Protein AF-A0A228J4F4-F1 (afdb_monomer_lite)

Sequence (148 aa):
MQKLKAQRDNISRAAEKALARYEAQRVTQDQSHKLAAGIAETIAVNNQAIGFVWEHHYSKHPREDHEARDGIVYLYRDSPLIRTAFSKGWIRNSSIEYVEDLPEIPGQEINCRCSASYIYSLSALYRKAPYMLTQKYEDARRTRAETA

Radius of gyration: 23.41 Å; chains: 1; bounding box: 46×23×86 Å

InterPro domains:
  IPR006528 Phage head morphogenesis domain [PF04233] (17-116)

Organism: NCBI:txid2015348

Structure (mmCIF, N/CA/C/O backbone):
data_AF-A0A228J4F4-F1
#
_entry.id   AF-A0A228J4F4-F1
#
loop_
_atom_site.group_PDB
_atom_site.id
_atom_site.type_symbol
_atom_site.label_atom_id
_atom_site.label_alt_id
_atom_site.label_comp_id
_atom_site.label_asym_id
_atom_site.label_entity_id
_atom_site.label_seq_id
_atom_site.pdbx_PDB_ins_code
_atom_site.Cartn_x
_atom_site.Cartn_y
_atom_site.Cartn_z
_atom_site.occupancy
_atom_site.B_iso_or_equiv
_atom_site.auth_seq_id
_atom_site.auth_comp_id
_atom_site.auth_asym_id
_atom_site.auth_atom_id
_atom_site.pdbx_PDB_model_num
ATOM 1 N N . MET A 1 1 ? 23.955 0.466 -56.958 1.00 62.19 1 MET A N 1
ATOM 2 C CA . MET A 1 1 ? 23.104 -0.051 -55.853 1.00 62.19 1 MET A CA 1
ATOM 3 C C . MET A 1 1 ? 23.871 -0.386 -54.564 1.00 62.19 1 MET A C 1
ATOM 5 O O . MET A 1 1 ? 23.307 -0.219 -53.492 1.00 62.19 1 MET A O 1
ATOM 9 N N . GLN A 1 2 ? 25.145 -0.793 -54.621 1.00 73.19 2 GLN A N 1
ATOM 10 C CA . GLN A 1 2 ? 25.938 -1.205 -53.444 1.00 73.19 2 GLN A CA 1
ATOM 11 C C . GLN A 1 2 ? 26.132 -0.102 -52.379 1.00 73.19 2 GLN A C 1
ATOM 13 O O . GLN A 1 2 ? 25.977 -0.363 -51.191 1.00 73.19 2 GLN A O 1
ATOM 18 N N . LYS A 1 3 ? 26.374 1.150 -52.801 1.00 77.62 3 LYS A N 1
ATOM 19 C CA . LYS A 1 3 ? 26.509 2.315 -51.901 1.00 77.62 3 LYS A CA 1
ATOM 20 C C . LYS A 1 3 ? 25.226 2.608 -51.111 1.00 77.62 3 LYS A C 1
ATOM 22 O O . LYS A 1 3 ? 25.286 2.819 -49.907 1.00 77.62 3 LYS A O 1
ATOM 27 N N . LEU A 1 4 ? 24.071 2.546 -51.779 1.00 77.00 4 LEU A N 1
ATOM 28 C CA . LEU A 1 4 ? 22.758 2.722 -51.146 1.00 77.00 4 LEU A CA 1
ATOM 29 C C . LEU A 1 4 ? 22.458 1.605 -50.137 1.00 77.00 4 LEU A C 1
ATOM 31 O O . LEU A 1 4 ? 21.917 1.878 -49.071 1.00 77.00 4 LEU A O 1
ATOM 35 N N . LYS A 1 5 ? 22.844 0.360 -50.447 1.00 83.62 5 LYS A N 1
ATOM 36 C CA . LYS A 1 5 ? 22.725 -0.769 -49.516 1.00 83.62 5 LYS A CA 1
ATOM 37 C C . LYS A 1 5 ? 23.593 -0.556 -48.268 1.00 83.62 5 LYS A C 1
ATOM 39 O O . LYS A 1 5 ? 23.072 -0.607 -47.166 1.00 83.62 5 LYS A O 1
ATOM 44 N N . ALA A 1 6 ? 24.864 -0.188 -48.437 1.00 84.62 6 ALA A N 1
ATOM 45 C CA . ALA A 1 6 ? 25.763 0.096 -47.314 1.00 84.62 6 ALA A CA 1
ATOM 46 C C . ALA A 1 6 ? 25.287 1.271 -46.434 1.00 84.62 6 ALA A C 1
ATOM 48 O O . ALA A 1 6 ? 25.412 1.224 -45.211 1.00 84.62 6 ALA A O 1
ATOM 49 N N . GLN A 1 7 ? 24.711 2.319 -47.036 1.00 85.19 7 GLN A N 1
ATOM 50 C CA . GLN A 1 7 ? 24.115 3.434 -46.290 1.00 85.19 7 GLN A CA 1
ATOM 51 C C . GLN A 1 7 ? 22.896 2.989 -45.472 1.00 85.19 7 GLN A C 1
ATOM 53 O O . GLN A 1 7 ? 22.789 3.351 -44.302 1.00 85.19 7 GLN A O 1
ATOM 58 N N . ARG A 1 8 ? 22.010 2.170 -46.055 1.00 85.88 8 ARG A N 1
ATOM 59 C CA . ARG A 1 8 ? 20.868 1.581 -45.338 1.00 85.88 8 ARG A CA 1
ATOM 60 C C . ARG A 1 8 ? 21.316 0.686 -44.187 1.00 85.88 8 ARG A C 1
ATOM 62 O O . ARG A 1 8 ? 20.765 0.807 -43.098 1.00 85.88 8 ARG A O 1
ATOM 69 N N . ASP A 1 9 ? 22.331 -0.146 -44.396 1.00 89.50 9 ASP A N 1
ATOM 70 C CA . ASP A 1 9 ? 22.864 -1.033 -43.356 1.00 89.50 9 ASP A CA 1
ATOM 71 C C . ASP A 1 9 ? 23.451 -0.230 -42.181 1.00 89.50 9 ASP A C 1
ATOM 73 O O . ASP A 1 9 ? 23.244 -0.578 -41.020 1.00 89.50 9 ASP A O 1
ATOM 77 N N . ASN A 1 10 ? 24.141 0.881 -42.460 1.00 86.44 10 ASN A N 1
ATOM 78 C CA . ASN A 1 10 ? 24.686 1.758 -41.421 1.00 86.44 10 ASN A CA 1
ATOM 79 C C . ASN A 1 10 ? 23.572 2.439 -40.603 1.00 86.44 10 ASN A C 1
ATOM 81 O O . ASN A 1 10 ? 23.585 2.394 -39.372 1.00 86.44 10 ASN A O 1
ATOM 85 N N . ILE A 1 11 ? 22.562 2.992 -41.284 1.00 87.69 11 ILE A N 1
ATOM 86 C CA . ILE A 1 11 ? 21.395 3.606 -40.633 1.00 87.69 11 ILE A CA 1
ATOM 87 C C . ILE A 1 11 ? 20.636 2.573 -39.788 1.00 87.69 11 ILE A C 1
ATOM 89 O O . ILE A 1 11 ? 20.299 2.861 -38.642 1.00 87.69 11 ILE A O 1
ATOM 93 N N . SER A 1 12 ? 20.419 1.365 -40.316 1.00 86.88 12 SER A N 1
ATOM 94 C CA . SER A 1 12 ? 19.682 0.300 -39.619 1.00 86.88 12 SER A CA 1
ATOM 95 C C . SER A 1 12 ? 20.393 -0.112 -38.330 1.00 86.88 12 SER A C 1
ATOM 97 O O . SER A 1 12 ? 19.784 -0.102 -37.266 1.00 86.88 12 SER A O 1
ATOM 99 N N . ARG A 1 13 ? 21.714 -0.329 -38.376 1.00 87.19 13 ARG A N 1
ATOM 100 C CA . ARG A 1 13 ? 22.514 -0.644 -37.178 1.00 87.19 13 ARG A CA 1
ATOM 101 C C . ARG A 1 13 ? 22.484 0.467 -36.130 1.00 87.19 13 ARG A C 1
ATOM 103 O O . ARG A 1 13 ? 22.500 0.190 -34.931 1.00 87.19 13 ARG A O 1
ATOM 110 N N . ALA A 1 14 ? 22.503 1.729 -36.559 1.00 86.38 14 ALA A N 1
ATOM 111 C CA . ALA A 1 14 ? 22.401 2.862 -35.644 1.00 86.38 14 ALA A CA 1
ATOM 112 C C . ALA A 1 14 ? 21.014 2.920 -34.979 1.00 86.38 14 ALA A C 1
ATOM 114 O O . ALA A 1 14 ? 20.934 3.131 -33.768 1.00 86.38 14 ALA A O 1
ATOM 115 N N . ALA A 1 15 ? 19.948 2.677 -35.747 1.00 87.19 15 ALA A N 1
ATOM 116 C CA . ALA A 1 15 ? 18.575 2.635 -35.255 1.00 87.19 15 ALA A CA 1
ATOM 117 C C . ALA A 1 15 ? 18.343 1.472 -34.275 1.00 87.19 15 ALA A C 1
ATOM 119 O O . ALA A 1 15 ? 17.813 1.694 -33.191 1.00 87.19 15 ALA A O 1
ATOM 120 N N . GLU A 1 16 ? 18.818 0.267 -34.595 1.00 88.94 16 GLU A N 1
ATOM 121 C CA . GLU A 1 16 ? 18.756 -0.908 -33.711 1.00 88.94 16 GLU A CA 1
ATOM 122 C C . GLU A 1 16 ? 19.449 -0.641 -32.370 1.00 88.94 16 GLU A C 1
ATOM 124 O O . GLU A 1 16 ? 18.889 -0.892 -31.305 1.00 88.94 16 GLU A O 1
ATOM 129 N N . LYS A 1 17 ? 20.654 -0.054 -32.400 1.00 86.94 17 LYS A N 1
ATOM 130 C CA . LYS A 1 17 ? 21.374 0.334 -31.178 1.00 86.94 17 LYS A CA 1
ATOM 131 C C . LYS A 1 17 ? 20.631 1.398 -30.373 1.00 86.94 17 LYS A C 1
ATOM 133 O O . LYS A 1 17 ? 20.687 1.373 -29.145 1.00 86.94 17 LYS A O 1
ATOM 138 N N . ALA A 1 18 ? 19.988 2.355 -31.039 1.00 81.50 18 ALA A N 1
ATOM 139 C CA . ALA A 1 18 ? 19.191 3.378 -30.370 1.00 81.50 18 ALA A CA 1
ATOM 140 C C . ALA A 1 18 ? 17.951 2.769 -29.696 1.00 81.50 18 ALA A C 1
ATOM 142 O O . ALA A 1 18 ? 17.691 3.079 -28.534 1.00 81.50 18 ALA A O 1
ATOM 143 N N . LEU A 1 19 ? 17.252 1.856 -30.378 1.00 85.88 19 LEU A N 1
ATOM 144 C CA . LEU A 1 19 ? 16.111 1.123 -29.829 1.00 85.88 19 LEU A CA 1
ATOM 145 C C . LEU A 1 19 ? 16.519 0.280 -28.615 1.00 85.88 19 LEU A C 1
ATOM 147 O O . LEU A 1 19 ? 15.922 0.424 -27.554 1.00 85.88 19 LEU A O 1
ATOM 151 N N . ALA A 1 20 ? 17.598 -0.501 -28.723 1.00 87.31 20 ALA A N 1
ATOM 152 C CA . ALA A 1 20 ? 18.092 -1.322 -27.617 1.00 87.31 20 ALA A CA 1
ATOM 153 C C . ALA A 1 20 ? 18.439 -0.486 -26.370 1.00 87.31 20 ALA A C 1
ATOM 155 O O . ALA A 1 20 ? 18.165 -0.891 -25.243 1.00 87.31 20 ALA A O 1
ATOM 156 N N . ARG A 1 21 ? 19.012 0.714 -26.550 1.00 87.38 21 ARG A N 1
ATOM 157 C CA . ARG A 1 21 ? 19.274 1.648 -25.439 1.00 87.38 21 ARG A CA 1
ATOM 158 C C . ARG A 1 21 ? 17.988 2.185 -24.821 1.00 87.38 21 ARG A C 1
ATOM 160 O O . ARG A 1 21 ? 17.907 2.282 -23.600 1.00 87.38 21 ARG A O 1
ATOM 167 N N . TYR A 1 22 ? 17.010 2.540 -25.651 1.00 86.06 22 TYR A N 1
ATOM 168 C CA . TYR A 1 22 ? 15.709 3.019 -25.193 1.00 86.06 22 TYR A CA 1
ATOM 169 C C . TYR A 1 22 ? 14.973 1.947 -24.376 1.00 86.06 22 TYR A C 1
ATOM 171 O O . TYR A 1 22 ? 14.491 2.227 -23.280 1.00 86.06 22 TYR A O 1
ATOM 179 N N . GLU A 1 23 ? 14.948 0.706 -24.862 1.00 89.75 23 GLU A N 1
ATOM 180 C CA . GLU A 1 23 ? 14.361 -0.432 -24.151 1.00 89.75 23 GLU A CA 1
ATOM 181 C C . GLU A 1 23 ? 15.093 -0.710 -22.836 1.00 89.75 23 GLU A C 1
ATOM 183 O O . GLU A 1 23 ? 14.451 -0.797 -21.790 1.00 89.75 23 GLU A O 1
ATOM 188 N N . ALA A 1 24 ? 16.431 -0.744 -22.852 1.00 89.62 24 ALA A N 1
ATOM 189 C CA . ALA A 1 24 ? 17.232 -0.927 -21.643 1.00 89.62 24 ALA A CA 1
ATOM 190 C C . ALA A 1 24 ? 16.958 0.166 -20.598 1.00 89.62 24 ALA A C 1
ATOM 192 O O . ALA A 1 24 ? 16.803 -0.131 -19.416 1.00 89.62 24 ALA A O 1
ATOM 193 N N . GLN A 1 25 ? 16.838 1.429 -21.019 1.00 89.50 25 GLN A N 1
ATOM 194 C CA . GLN A 1 25 ? 16.503 2.529 -20.116 1.00 89.50 25 GLN A CA 1
ATOM 195 C C . GLN A 1 25 ? 15.121 2.341 -19.480 1.00 89.50 25 GLN A C 1
ATOM 197 O O . GLN A 1 25 ? 14.967 2.571 -18.279 1.00 89.50 25 GLN A O 1
ATOM 202 N N . ARG A 1 26 ? 14.121 1.909 -20.257 1.00 88.69 26 ARG A N 1
ATOM 203 C CA . ARG A 1 26 ? 12.772 1.647 -19.739 1.00 88.69 26 ARG A CA 1
ATOM 204 C C . ARG A 1 26 ? 12.744 0.484 -18.759 1.00 88.69 26 ARG A C 1
ATOM 206 O O . ARG A 1 26 ? 12.103 0.610 -17.722 1.00 88.69 26 ARG A O 1
ATOM 213 N N . VAL A 1 27 ? 13.461 -0.601 -19.053 1.00 91.56 27 VAL A N 1
ATOM 214 C CA . VAL A 1 27 ? 13.597 -1.741 -18.135 1.00 91.56 27 VAL A CA 1
ATOM 215 C C . VAL A 1 27 ? 14.240 -1.289 -16.830 1.00 91.56 27 VAL A C 1
ATOM 217 O O . VAL A 1 27 ? 13.700 -1.560 -15.766 1.00 91.56 27 VAL A O 1
ATOM 220 N N . THR A 1 28 ? 15.339 -0.535 -16.885 1.00 92.69 28 THR A N 1
ATOM 221 C CA . THR A 1 28 ? 15.985 -0.019 -15.672 1.00 92.69 28 THR A CA 1
ATOM 222 C C . THR A 1 28 ? 15.039 0.857 -14.853 1.00 92.69 28 THR A C 1
ATOM 224 O O . THR A 1 28 ? 14.988 0.711 -13.635 1.00 92.69 28 THR A O 1
ATOM 227 N N . GLN A 1 29 ? 14.268 1.744 -15.490 1.00 89.56 29 GLN A N 1
ATOM 228 C CA . GLN A 1 29 ? 13.294 2.591 -14.790 1.00 89.56 29 GLN A CA 1
ATOM 229 C C . GLN A 1 29 ? 12.193 1.768 -14.118 1.00 89.56 29 GLN A C 1
ATOM 231 O O . GLN A 1 29 ? 11.912 1.983 -12.942 1.00 89.56 29 GLN A O 1
ATOM 236 N N . ASP A 1 30 ? 11.611 0.818 -14.851 1.00 91.94 30 ASP A N 1
ATOM 237 C CA . ASP A 1 30 ? 10.593 -0.106 -14.352 1.00 91.94 30 ASP A CA 1
ATOM 238 C C . ASP A 1 30 ? 11.113 -0.886 -13.140 1.00 91.94 30 ASP A C 1
ATOM 240 O O . ASP A 1 30 ? 10.577 -0.762 -12.045 1.00 91.94 30 ASP A O 1
ATOM 244 N N . GLN A 1 31 ? 12.228 -1.602 -13.296 1.00 93.75 31 GLN A N 1
ATOM 245 C CA . GLN A 1 31 ? 12.807 -2.425 -12.233 1.00 93.75 31 GLN A CA 1
ATOM 246 C C . GLN A 1 31 ? 13.233 -1.605 -11.009 1.00 93.75 31 GLN A C 1
ATOM 248 O O . GLN A 1 31 ? 13.094 -2.072 -9.880 1.00 93.75 31 GLN A O 1
ATOM 253 N N . SER A 1 32 ? 13.698 -0.367 -11.206 1.00 92.62 32 SER A N 1
ATOM 254 C CA . SER A 1 32 ? 14.036 0.528 -10.091 1.00 92.62 32 SER A CA 1
ATOM 255 C C . SER A 1 32 ? 12.802 0.914 -9.275 1.00 92.62 32 SER A C 1
ATOM 257 O O . SER A 1 32 ? 12.868 0.939 -8.047 1.00 92.62 32 SER A O 1
ATOM 259 N N . HIS A 1 33 ? 11.672 1.190 -9.937 1.00 91.12 33 HIS A N 1
ATOM 260 C CA . HIS A 1 33 ? 10.420 1.529 -9.255 1.00 91.12 33 HIS A CA 1
ATOM 261 C C . HIS A 1 33 ? 9.873 0.331 -8.471 1.00 91.12 33 HIS A C 1
ATOM 263 O O . HIS A 1 33 ? 9.528 0.476 -7.299 1.00 91.12 33 HIS A O 1
ATOM 269 N N . LYS A 1 34 ? 9.914 -0.870 -9.065 1.00 94.12 34 LYS A N 1
ATOM 270 C CA . LYS A 1 34 ? 9.511 -2.121 -8.398 1.00 94.12 34 LYS A CA 1
ATOM 271 C C . LYS A 1 34 ? 10.359 -2.419 -7.169 1.00 94.12 34 LYS A C 1
ATOM 273 O O . LYS A 1 34 ? 9.822 -2.741 -6.111 1.00 94.12 34 LYS A O 1
ATOM 278 N N . LEU A 1 35 ? 11.680 -2.266 -7.290 1.00 94.88 35 LEU A N 1
ATOM 279 C CA . LEU A 1 35 ? 12.606 -2.448 -6.175 1.00 94.88 35 LEU A CA 1
ATOM 280 C C . LEU A 1 35 ? 12.313 -1.460 -5.041 1.00 94.88 35 LEU A C 1
ATOM 282 O O . LEU A 1 35 ? 12.241 -1.864 -3.883 1.00 94.88 35 LEU A O 1
ATOM 286 N N . ALA A 1 36 ? 12.109 -0.180 -5.362 1.00 94.19 36 ALA A N 1
ATOM 287 C CA . ALA A 1 36 ? 11.772 0.832 -4.366 1.00 94.19 36 ALA A CA 1
ATOM 288 C C . ALA A 1 36 ? 10.444 0.515 -3.654 1.00 94.19 36 ALA A C 1
ATOM 290 O O . ALA A 1 36 ? 10.377 0.600 -2.427 1.00 94.19 36 ALA A O 1
ATOM 291 N N . ALA A 1 37 ? 9.417 0.098 -4.402 1.00 94.88 37 ALA A N 1
ATOM 292 C CA . ALA A 1 37 ? 8.129 -0.312 -3.847 1.00 94.88 37 ALA A CA 1
ATOM 293 C C . ALA A 1 37 ? 8.261 -1.531 -2.919 1.00 94.88 37 ALA A C 1
ATOM 295 O O . ALA A 1 37 ? 7.762 -1.494 -1.796 1.00 94.88 37 ALA A O 1
ATOM 296 N N . GLY A 1 38 ? 8.992 -2.571 -3.337 1.00 94.75 38 GLY A N 1
ATOM 297 C CA . GLY A 1 38 ? 9.225 -3.769 -2.521 1.00 94.75 38 GLY A CA 1
ATOM 298 C C . GLY A 1 38 ? 10.034 -3.498 -1.249 1.00 94.75 38 GLY A C 1
ATOM 299 O O . GLY A 1 38 ? 9.711 -4.024 -0.183 1.00 94.75 38 GLY A O 1
ATOM 300 N N . ILE A 1 39 ? 11.047 -2.625 -1.313 1.00 96.25 39 ILE A N 1
ATOM 301 C CA . ILE A 1 39 ? 11.787 -2.182 -0.118 1.00 96.25 39 ILE A CA 1
ATOM 302 C C . ILE A 1 39 ? 10.848 -1.445 0.843 1.00 96.25 39 ILE A C 1
ATOM 304 O O . ILE A 1 39 ? 10.850 -1.730 2.042 1.00 96.25 39 ILE A O 1
ATOM 308 N N . ALA A 1 40 ? 10.041 -0.511 0.333 1.00 96.12 40 ALA A N 1
ATOM 309 C CA . ALA A 1 40 ? 9.107 0.253 1.152 1.00 96.12 40 ALA A CA 1
ATOM 310 C C . ALA A 1 40 ? 8.067 -0.653 1.830 1.00 96.12 40 ALA A C 1
ATOM 312 O O . ALA A 1 40 ? 7.799 -0.481 3.018 1.00 96.12 40 ALA A O 1
ATOM 313 N N . GLU A 1 41 ? 7.535 -1.638 1.106 1.00 95.31 41 GLU A N 1
ATOM 314 C CA . GLU A 1 41 ? 6.610 -2.638 1.647 1.00 95.31 41 GLU A CA 1
ATOM 315 C C . GLU A 1 41 ? 7.264 -3.470 2.746 1.00 95.31 41 GLU A C 1
ATOM 317 O O . GLU A 1 41 ? 6.735 -3.552 3.853 1.00 95.31 41 GLU A O 1
ATOM 322 N N . THR A 1 42 ? 8.454 -4.013 2.482 1.00 95.62 42 THR A N 1
ATOM 323 C CA . THR A 1 42 ? 9.199 -4.825 3.452 1.00 95.62 42 THR A CA 1
ATOM 324 C C . THR A 1 42 ? 9.429 -4.051 4.751 1.00 95.62 42 THR A C 1
ATOM 326 O O . THR A 1 42 ? 9.200 -4.567 5.845 1.00 95.62 42 THR A O 1
ATOM 329 N N . ILE A 1 43 ? 9.848 -2.785 4.648 1.00 96.69 43 ILE A N 1
ATOM 330 C CA . ILE A 1 43 ? 10.030 -1.906 5.809 1.00 96.69 43 ILE A CA 1
ATOM 331 C C . ILE A 1 43 ? 8.697 -1.673 6.528 1.00 96.69 43 ILE A C 1
ATOM 333 O O . ILE A 1 43 ? 8.647 -1.735 7.756 1.00 96.69 43 ILE A O 1
ATOM 337 N N . ALA A 1 44 ? 7.618 -1.410 5.791 1.00 96.00 44 ALA A N 1
ATOM 338 C CA . ALA A 1 44 ? 6.307 -1.147 6.368 1.00 96.00 44 ALA A CA 1
ATOM 339 C C . ALA A 1 44 ? 5.754 -2.361 7.128 1.00 96.00 44 ALA A C 1
ATOM 341 O O . ALA A 1 44 ? 5.323 -2.218 8.273 1.00 96.00 44 ALA A O 1
ATOM 342 N N . VAL A 1 45 ? 5.819 -3.555 6.536 1.00 94.06 45 VAL A N 1
ATOM 343 C CA . VAL A 1 45 ? 5.390 -4.813 7.166 1.00 94.06 45 VAL A CA 1
ATOM 344 C C . VAL A 1 45 ? 6.215 -5.096 8.424 1.00 94.06 45 VAL A C 1
ATOM 346 O O . VAL A 1 45 ? 5.642 -5.375 9.479 1.00 94.06 45 VAL A O 1
ATOM 349 N N . ASN A 1 46 ? 7.541 -4.922 8.366 1.00 95.44 46 ASN A N 1
ATOM 350 C CA . ASN A 1 46 ? 8.418 -5.068 9.535 1.00 95.44 46 ASN A CA 1
ATOM 351 C C . ASN A 1 46 ? 8.086 -4.066 10.653 1.00 95.44 46 ASN A C 1
ATOM 353 O O . ASN A 1 46 ? 8.177 -4.396 11.834 1.00 95.44 46 ASN A O 1
ATOM 357 N N . ASN A 1 47 ? 7.635 -2.866 10.288 1.00 95.50 47 ASN A N 1
ATOM 358 C CA . ASN A 1 47 ? 7.159 -1.838 11.214 1.00 95.50 47 ASN A CA 1
ATOM 359 C C . ASN A 1 47 ? 5.672 -1.997 11.588 1.00 95.50 47 ASN A C 1
ATOM 361 O O . ASN A 1 47 ? 5.051 -1.049 12.069 1.00 95.50 47 ASN A O 1
ATOM 365 N N . GLN A 1 48 ? 5.099 -3.188 11.396 1.00 95.06 48 GLN A N 1
ATOM 366 C CA . GLN A 1 48 ? 3.724 -3.534 11.763 1.00 95.06 48 GLN A CA 1
ATOM 367 C C . GLN A 1 48 ? 2.650 -2.692 11.057 1.00 95.06 48 GLN A C 1
ATOM 369 O O . GLN A 1 48 ? 1.605 -2.386 11.642 1.00 95.06 48 GLN A O 1
ATOM 374 N N . ALA A 1 49 ? 2.870 -2.330 9.790 1.00 96.94 49 ALA A N 1
ATOM 375 C CA . ALA A 1 49 ? 1.802 -1.788 8.960 1.00 96.94 49 ALA A CA 1
ATOM 376 C C . ALA A 1 49 ? 0.591 -2.738 8.952 1.00 96.94 49 ALA A C 1
ATOM 378 O O . ALA A 1 49 ? 0.715 -3.962 8.912 1.00 96.94 49 ALA A O 1
ATOM 379 N N . ILE A 1 50 ? -0.604 -2.159 9.008 1.00 96.50 50 ILE A N 1
ATOM 380 C CA . ILE A 1 50 ? -1.876 -2.888 8.975 1.00 96.50 50 ILE A CA 1
ATOM 381 C C . ILE A 1 50 ? -2.502 -2.916 7.582 1.00 96.50 50 ILE A C 1
ATOM 383 O O . ILE A 1 50 ? -3.440 -3.671 7.348 1.00 96.50 50 ILE A O 1
ATOM 387 N N . GLY A 1 51 ? -1.988 -2.090 6.675 1.00 96.50 51 GLY A N 1
ATOM 388 C CA . GLY A 1 51 ? -2.461 -1.953 5.309 1.00 96.50 51 GLY A CA 1
ATOM 389 C C . GLY A 1 51 ? -1.848 -0.736 4.625 1.00 96.50 51 GLY A C 1
ATOM 390 O O . GLY A 1 51 ? -0.950 -0.090 5.175 1.00 96.50 51 GLY A O 1
ATOM 391 N N . PHE A 1 52 ? -2.367 -0.387 3.455 1.00 97.06 52 PHE A N 1
ATOM 392 C CA . PHE A 1 52 ? -2.015 0.830 2.733 1.00 97.06 52 PHE A CA 1
ATOM 393 C C . PHE A 1 52 ? -3.202 1.384 1.944 1.00 97.06 52 PHE A C 1
ATOM 395 O O . PHE A 1 52 ? -4.177 0.685 1.679 1.00 97.06 52 PHE A O 1
ATOM 402 N N . VAL A 1 53 ? -3.098 2.655 1.563 1.00 95.81 53 VAL A N 1
ATOM 403 C CA . VAL A 1 53 ? -3.935 3.268 0.526 1.00 95.81 53 VAL A CA 1
ATOM 404 C C . VAL A 1 53 ? -3.187 3.182 -0.798 1.00 95.81 53 VAL A C 1
ATOM 406 O O . VAL A 1 53 ? -1.993 3.501 -0.841 1.00 95.81 53 VAL A O 1
ATOM 409 N N . TRP A 1 54 ? -3.858 2.728 -1.852 1.00 95.31 54 TRP A N 1
ATOM 410 C CA . TRP A 1 54 ? -3.317 2.790 -3.206 1.00 95.31 54 TRP A CA 1
ATOM 411 C C . TRP A 1 54 ? -3.421 4.224 -3.718 1.00 95.31 54 TRP A C 1
ATOM 413 O O . TRP A 1 54 ? -4.508 4.788 -3.746 1.00 95.31 54 TRP A O 1
ATOM 423 N N . GLU A 1 55 ? -2.298 4.814 -4.113 1.00 93.31 55 GLU A N 1
ATOM 424 C CA . GLU A 1 55 ? -2.247 6.189 -4.608 1.00 93.31 55 GLU A CA 1
ATOM 425 C C . GLU A 1 55 ? -1.845 6.167 -6.086 1.00 93.31 55 GLU A C 1
ATOM 427 O O . GLU A 1 55 ? -0.723 5.778 -6.450 1.00 93.31 55 GLU A O 1
ATOM 432 N N . HIS A 1 56 ? -2.773 6.576 -6.945 1.00 91.19 56 HIS A N 1
ATOM 433 C CA . HIS A 1 56 ? -2.541 6.777 -8.361 1.00 91.19 56 HIS A CA 1
ATOM 434 C C . HIS A 1 56 ? -1.998 8.186 -8.614 1.00 91.19 56 HIS A C 1
ATOM 436 O O . HIS A 1 56 ? -2.571 9.198 -8.221 1.00 91.19 56 HIS A O 1
ATOM 442 N N . HIS A 1 57 ? -0.893 8.266 -9.351 1.00 85.19 57 HIS A N 1
ATOM 443 C CA . HIS A 1 57 ? -0.355 9.542 -9.813 1.00 85.19 57 HIS A CA 1
ATOM 4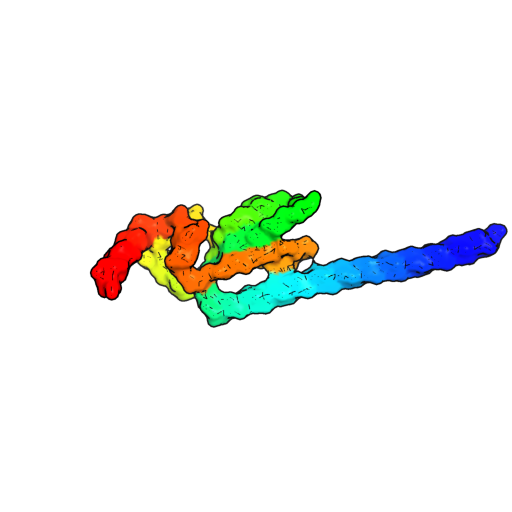44 C C . HIS A 1 57 ? -0.855 9.767 -11.231 1.00 85.19 57 HIS A C 1
ATOM 446 O O . HIS A 1 57 ? -0.273 9.197 -12.157 1.00 85.19 57 HIS A O 1
ATOM 452 N N . TYR A 1 58 ? -1.936 10.549 -11.376 1.00 66.94 58 TYR A N 1
ATOM 453 C CA . TYR A 1 58 ? -2.598 10.883 -12.647 1.00 66.94 58 TYR A CA 1
ATOM 454 C C . TYR A 1 58 ? -1.580 11.139 -13.754 1.00 66.94 58 TYR A C 1
ATOM 456 O O . TYR A 1 58 ? -0.995 12.218 -13.886 1.00 66.94 58 TYR A O 1
ATOM 464 N N . SER A 1 59 ? -1.334 10.095 -14.539 1.00 66.38 59 SER A N 1
ATOM 465 C CA . SER A 1 59 ? -0.391 10.148 -15.640 1.00 66.38 59 SER A CA 1
ATO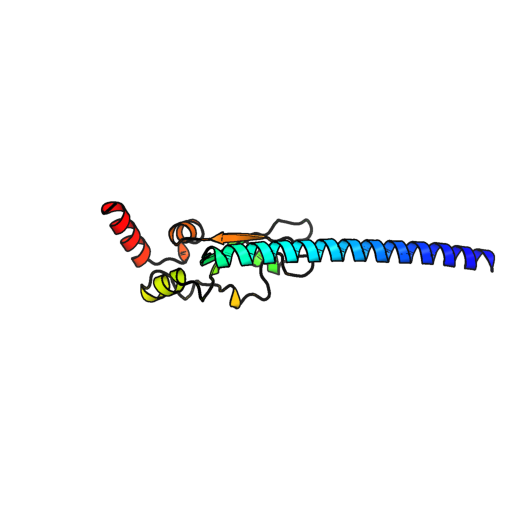M 466 C C . SER A 1 59 ? -1.138 10.581 -16.894 1.00 66.38 59 SER A C 1
ATOM 468 O O . SER A 1 59 ? -2.339 10.377 -17.024 1.00 66.38 59 SER A O 1
ATOM 470 N N . LYS A 1 60 ? -0.415 11.142 -17.865 1.00 67.12 60 LYS A N 1
ATOM 471 C CA . LYS A 1 60 ? -0.959 11.545 -19.172 1.00 67.12 60 LYS A CA 1
ATOM 472 C C . LYS A 1 60 ? -1.683 10.402 -19.919 1.00 67.12 60 LYS A C 1
ATOM 474 O O . LYS A 1 60 ? -2.444 10.673 -20.842 1.00 67.12 60 LYS A O 1
ATOM 479 N N . HIS A 1 61 ? -1.439 9.151 -19.523 1.00 69.38 61 HIS A N 1
ATOM 480 C CA . HIS A 1 61 ? -2.102 7.944 -20.014 1.00 69.38 61 HIS A CA 1
ATOM 481 C C . HIS A 1 61 ? -2.487 7.066 -18.810 1.00 69.38 61 HIS A C 1
ATOM 483 O O . HIS A 1 61 ? -1.715 6.173 -18.440 1.00 69.38 61 HIS A O 1
ATOM 489 N N . PRO A 1 62 ? -3.604 7.367 -18.121 1.00 74.00 62 PRO A N 1
ATOM 490 C CA . PRO A 1 62 ? -4.028 6.592 -16.964 1.00 74.00 62 PRO A CA 1
ATOM 491 C C . PRO A 1 62 ? -4.459 5.195 -17.416 1.00 74.00 62 PRO A C 1
ATOM 493 O O . PRO A 1 62 ? -5.037 5.019 -18.489 1.00 74.00 62 PRO A O 1
ATOM 496 N N . ARG A 1 63 ? -4.114 4.188 -16.614 1.00 84.69 63 ARG A N 1
ATOM 497 C CA . ARG A 1 63 ? -4.603 2.825 -16.810 1.00 84.69 63 ARG A CA 1
ATOM 498 C C . ARG A 1 63 ? -5.894 2.690 -16.007 1.00 84.69 63 ARG A C 1
ATOM 500 O O . ARG A 1 63 ? -5.859 2.933 -14.802 1.00 84.69 63 ARG A O 1
ATOM 507 N N . GLU A 1 64 ? -6.991 2.312 -16.659 1.00 87.81 64 GLU A N 1
ATOM 508 C CA . GLU A 1 64 ? -8.327 2.257 -16.040 1.00 87.81 64 GLU A CA 1
ATOM 509 C C . GLU A 1 64 ? -8.352 1.382 -14.777 1.00 87.81 64 GLU A C 1
ATOM 511 O O . GLU A 1 64 ? -8.963 1.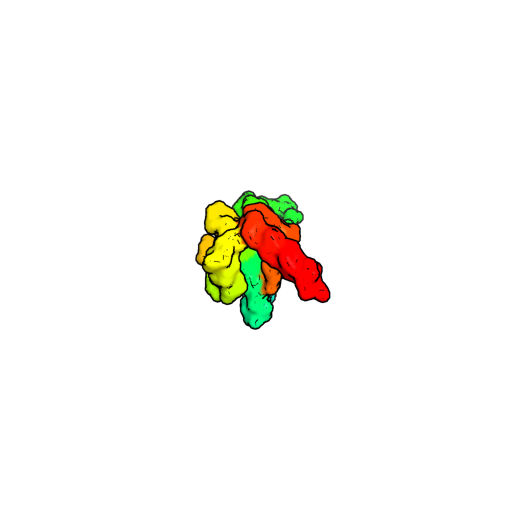742 -13.776 1.00 87.81 64 GLU A O 1
ATOM 516 N N . ASP A 1 65 ? -7.622 0.265 -14.784 1.00 88.25 65 ASP A N 1
ATOM 517 C CA . ASP A 1 65 ? -7.503 -0.638 -13.638 1.00 88.25 65 ASP A CA 1
ATOM 518 C C . ASP A 1 65 ? -6.766 -0.006 -12.446 1.00 88.25 65 ASP A C 1
ATOM 520 O O . ASP A 1 65 ? -7.061 -0.333 -11.300 1.00 88.2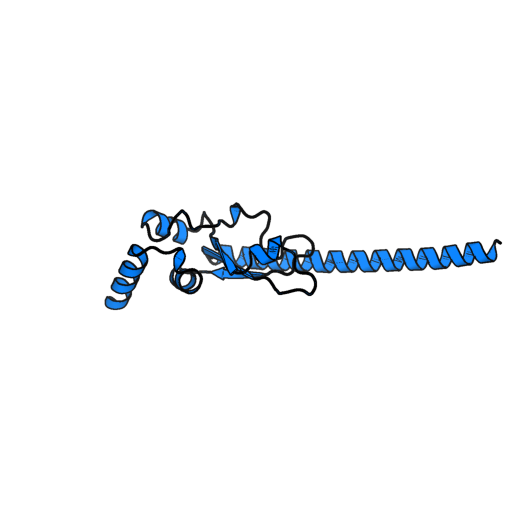5 65 ASP A O 1
ATOM 524 N N . HIS A 1 66 ? -5.817 0.903 -12.686 1.00 90.06 66 HIS A N 1
ATOM 525 C CA . HIS A 1 66 ? -5.063 1.584 -11.623 1.00 90.06 66 HIS A CA 1
ATOM 526 C C . HIS A 1 66 ? -5.827 2.777 -11.068 1.00 90.06 66 HIS A C 1
ATOM 528 O O . HIS A 1 66 ? -5.736 3.044 -9.874 1.00 90.06 66 HIS A O 1
ATOM 534 N N . GLU A 1 67 ? -6.573 3.467 -11.925 1.00 90.38 67 GLU A N 1
ATOM 535 C CA . GLU A 1 67 ? -7.477 4.547 -11.538 1.00 90.38 67 GLU A CA 1
ATOM 536 C C . GLU A 1 67 ? -8.637 4.007 -10.692 1.00 90.38 67 GLU A C 1
ATOM 538 O O . GLU A 1 67 ? -8.947 4.566 -9.647 1.00 90.38 67 GLU A O 1
ATOM 543 N N . ALA A 1 68 ? -9.197 2.850 -11.059 1.00 91.00 68 ALA A N 1
ATOM 544 C CA . ALA A 1 68 ? -10.236 2.186 -10.273 1.00 91.00 68 ALA A CA 1
ATOM 545 C C . ALA A 1 68 ? -9.771 1.762 -8.867 1.00 91.00 68 ALA A C 1
ATOM 547 O O . ALA A 1 68 ? -10.601 1.594 -7.976 1.00 91.00 68 ALA A O 1
ATOM 548 N N . ARG A 1 69 ? -8.460 1.576 -8.662 1.00 91.38 69 ARG A N 1
ATOM 549 C CA . ARG A 1 69 ? -7.873 1.240 -7.356 1.00 91.38 69 ARG A CA 1
ATOM 550 C C . ARG A 1 69 ? -7.470 2.468 -6.546 1.00 91.38 69 ARG A C 1
ATOM 552 O O . ARG A 1 69 ? -7.139 2.307 -5.374 1.00 91.38 69 ARG A O 1
ATOM 559 N N . ASP A 1 70 ? -7.482 3.661 -7.137 1.00 93.00 70 ASP A N 1
ATOM 560 C CA . ASP A 1 70 ? -7.053 4.885 -6.466 1.00 93.00 70 ASP A CA 1
ATOM 561 C C . ASP A 1 70 ? -7.894 5.167 -5.214 1.00 93.00 70 ASP A C 1
ATOM 563 O O . ASP A 1 70 ? -9.122 5.089 -5.220 1.00 93.00 70 ASP A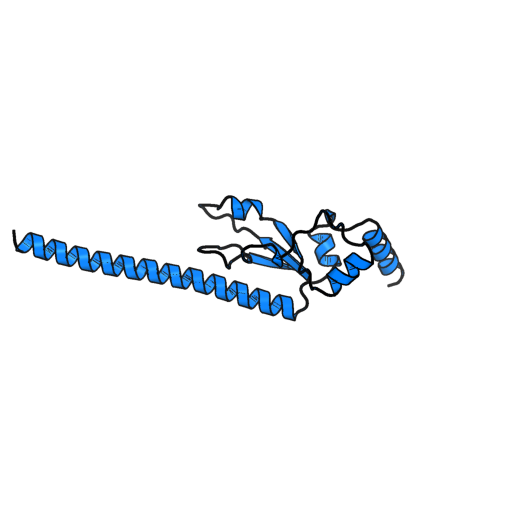 O 1
ATOM 567 N N . GLY A 1 71 ? -7.220 5.451 -4.102 1.00 91.75 71 GLY A N 1
ATOM 568 C CA . GLY A 1 71 ? -7.846 5.704 -2.807 1.00 91.75 71 GLY A CA 1
ATOM 569 C C . GLY A 1 71 ? -8.412 4.470 -2.092 1.00 91.75 71 GLY A C 1
ATOM 570 O O . GLY A 1 71 ? -8.844 4.597 -0.941 1.00 91.75 71 GLY A O 1
ATOM 571 N N . ILE A 1 72 ? -8.395 3.280 -2.707 1.00 93.81 72 ILE A N 1
ATOM 572 C CA . ILE A 1 72 ? -8.838 2.046 -2.046 1.00 93.81 72 ILE A CA 1
ATOM 573 C C . ILE A 1 72 ? -7.839 1.659 -0.953 1.00 93.81 72 ILE A C 1
ATOM 575 O O . ILE A 1 72 ? -6.618 1.743 -1.122 1.00 93.81 72 ILE A O 1
ATOM 579 N N . VAL A 1 73 ? -8.381 1.239 0.194 1.00 95.50 73 VAL A N 1
ATOM 580 C CA . VAL A 1 73 ? -7.604 0.771 1.341 1.00 95.50 73 VAL A CA 1
ATOM 581 C C . VAL A 1 73 ? -7.534 -0.746 1.335 1.00 95.50 73 VAL A C 1
ATOM 583 O O . VAL A 1 73 ? -8.560 -1.414 1.436 1.00 95.50 73 VAL A O 1
ATOM 586 N N . TYR A 1 74 ? -6.311 -1.264 1.303 1.00 95.88 74 TYR A N 1
ATOM 587 C CA . TYR A 1 74 ? -6.016 -2.690 1.374 1.00 95.88 74 TYR A CA 1
ATOM 588 C C . TYR A 1 74 ? -5.403 -3.016 2.731 1.00 95.88 74 TYR A C 1
ATOM 590 O O . TYR A 1 74 ? -4.518 -2.297 3.200 1.00 95.88 74 TYR A O 1
ATOM 598 N N . LEU A 1 75 ? -5.871 -4.081 3.380 1.00 95.94 75 LEU A N 1
ATOM 599 C CA . LEU A 1 75 ? -5.390 -4.519 4.692 1.00 95.94 75 LEU A CA 1
ATOM 600 C C . LEU A 1 75 ? -4.553 -5.792 4.578 1.00 95.94 75 LEU A C 1
ATOM 602 O O . LEU A 1 75 ? -4.864 -6.673 3.783 1.00 95.94 75 LEU A O 1
ATOM 606 N N . TYR A 1 76 ? -3.527 -5.918 5.418 1.00 94.50 76 TYR A N 1
ATOM 607 C CA . TYR A 1 76 ? -2.796 -7.177 5.567 1.00 94.50 76 TYR A CA 1
ATOM 608 C C . TYR A 1 76 ? -3.606 -8.129 6.444 1.00 94.50 76 TYR A C 1
ATOM 610 O O . TYR A 1 76 ? -3.897 -7.814 7.608 1.00 94.50 76 TYR A O 1
ATOM 618 N N . ARG A 1 77 ? -3.956 -9.303 5.911 1.00 91.38 77 ARG A N 1
ATOM 619 C CA . ARG A 1 77 ? -4.784 -10.298 6.607 1.00 91.38 77 ARG A CA 1
ATOM 620 C C . ARG A 1 77 ? -4.119 -10.787 7.890 1.00 91.38 77 ARG A C 1
ATOM 622 O O . ARG A 1 77 ? -4.780 -10.921 8.924 1.00 91.38 77 ARG A O 1
ATOM 629 N N . ASP A 1 78 ? -2.806 -10.973 7.834 1.00 89.50 78 ASP A N 1
ATOM 630 C CA . ASP A 1 78 ? -2.016 -11.524 8.935 1.00 89.50 78 ASP A CA 1
ATOM 631 C C . ASP A 1 78 ? -1.571 -10.483 9.969 1.00 89.50 78 ASP A C 1
ATOM 633 O O . ASP A 1 78 ? -0.987 -10.838 10.997 1.00 89.50 78 ASP A O 1
ATOM 637 N N . SER A 1 79 ? -1.906 -9.202 9.773 1.00 92.50 79 SER A N 1
ATOM 638 C CA . SER A 1 79 ? -1.582 -8.161 10.746 1.00 92.50 79 SER A CA 1
ATOM 639 C C . SER A 1 79 ? -2.249 -8.446 12.106 1.00 92.50 79 SER A C 1
ATOM 641 O O . SER A 1 79 ? -3.483 -8.537 12.189 1.00 92.50 79 SER A O 1
ATOM 643 N N . PRO A 1 80 ? -1.488 -8.531 13.219 1.00 92.56 80 PRO A N 1
ATOM 644 C CA . PRO A 1 80 ? -2.046 -8.835 14.541 1.00 92.56 80 PRO A CA 1
ATOM 645 C C . PRO A 1 80 ? -3.131 -7.848 14.993 1.00 92.56 80 PRO A C 1
ATOM 647 O O . PRO A 1 80 ? -4.113 -8.229 15.643 1.00 92.56 80 PRO A O 1
ATOM 650 N N . LEU A 1 81 ? -2.977 -6.570 14.629 1.00 93.19 81 LEU A N 1
ATOM 651 C CA . LEU A 1 81 ? -3.936 -5.522 14.966 1.00 93.19 81 LEU A CA 1
ATOM 652 C C . LEU A 1 81 ? -5.239 -5.684 14.175 1.00 93.19 81 LEU A C 1
ATOM 654 O O . LEU A 1 81 ? -6.315 -5.515 14.750 1.00 93.19 81 LEU A O 1
ATOM 658 N N . ILE A 1 82 ? -5.155 -6.081 12.903 1.00 93.12 82 ILE A N 1
ATOM 659 C CA . ILE A 1 82 ? -6.328 -6.390 12.078 1.00 93.12 82 ILE A CA 1
ATOM 660 C C . ILE A 1 82 ? -7.050 -7.621 12.620 1.00 93.12 82 ILE A C 1
ATOM 662 O O . ILE A 1 82 ? -8.250 -7.547 12.878 1.00 93.12 82 ILE A O 1
ATOM 666 N N . ARG A 1 83 ? -6.334 -8.709 12.932 1.00 92.19 83 ARG A N 1
ATOM 667 C CA . ARG A 1 83 ? -6.921 -9.910 13.560 1.00 92.19 83 ARG A CA 1
ATOM 668 C C . ARG A 1 83 ? -7.651 -9.593 14.868 1.00 92.19 83 ARG A C 1
ATOM 670 O O . ARG A 1 83 ? -8.748 -10.095 15.110 1.00 92.19 83 ARG A O 1
ATOM 677 N N . THR A 1 84 ? -7.073 -8.721 15.694 1.00 92.50 84 THR A N 1
ATOM 678 C CA . THR A 1 84 ? -7.705 -8.251 16.937 1.00 92.50 84 THR A CA 1
ATOM 679 C C . THR A 1 84 ? -8.944 -7.399 16.664 1.00 92.50 84 THR A C 1
ATOM 681 O O . THR A 1 84 ? -9.946 -7.500 17.368 1.00 92.50 84 THR A O 1
ATOM 684 N N . ALA A 1 85 ? -8.894 -6.537 15.652 1.00 91.94 85 ALA A N 1
ATOM 685 C CA . ALA A 1 85 ? -10.023 -5.695 15.291 1.00 91.94 85 ALA A CA 1
ATOM 686 C C . ALA A 1 85 ? -11.192 -6.527 14.732 1.00 91.94 85 ALA A C 1
ATOM 688 O O . ALA A 1 85 ? -12.344 -6.261 15.074 1.00 91.94 85 ALA A O 1
ATOM 689 N N . PHE A 1 86 ? -10.908 -7.589 13.975 1.00 90.62 86 PHE A N 1
ATOM 690 C CA . PHE A 1 86 ? -11.907 -8.574 13.561 1.00 90.62 86 PHE A CA 1
ATOM 691 C C . PHE A 1 86 ? -12.552 -9.289 14.744 1.00 90.62 86 PHE A C 1
ATOM 693 O O . PHE A 1 86 ? -13.777 -9.311 14.842 1.00 90.62 86 PHE A O 1
ATOM 700 N N . SER A 1 87 ? -11.759 -9.837 15.671 1.00 91.81 87 SER A N 1
ATOM 701 C CA . SER A 1 87 ? -12.307 -10.591 16.809 1.00 91.81 87 SER A CA 1
ATOM 702 C C . SER A 1 87 ? -13.181 -9.732 17.727 1.00 91.81 87 SER A C 1
ATOM 704 O O . SER A 1 87 ? -14.141 -10.226 18.315 1.00 91.81 87 SER A O 1
ATOM 706 N N . LYS A 1 88 ? -12.903 -8.426 17.804 1.00 92.50 88 LYS A N 1
ATOM 707 C CA . LYS A 1 88 ? -13.715 -7.449 18.545 1.00 92.50 88 LYS A CA 1
ATOM 708 C C . LYS A 1 88 ? -14.913 -6.907 17.758 1.00 92.50 88 LYS A C 1
ATOM 710 O O . LYS A 1 88 ? -15.707 -6.141 18.306 1.00 92.50 88 LYS A O 1
ATOM 715 N N . GLY A 1 89 ? -15.060 -7.283 16.488 1.00 92.88 89 GLY A N 1
ATOM 716 C CA . GLY A 1 89 ? -16.102 -6.768 15.600 1.00 92.88 89 GLY A CA 1
ATOM 717 C C . GLY A 1 89 ? -15.966 -5.269 15.325 1.00 92.88 89 GLY A C 1
ATOM 718 O O . GLY A 1 89 ? -16.975 -4.577 15.188 1.00 92.88 89 GLY A O 1
ATOM 719 N N . TRP A 1 90 ? -14.737 -4.750 15.311 1.00 94.31 90 TRP A N 1
ATOM 720 C CA . TRP A 1 90 ? -14.422 -3.342 15.051 1.00 94.31 90 TRP A CA 1
ATOM 721 C C . TRP A 1 90 ? -14.383 -2.997 13.564 1.00 94.31 90 TRP A C 1
ATOM 723 O O . TRP A 1 90 ? -14.553 -1.830 13.223 1.00 94.31 90 TRP A O 1
ATOM 733 N N . ILE A 1 91 ? -14.180 -3.989 12.695 1.00 92.50 91 ILE A N 1
ATOM 734 C CA . ILE A 1 91 ? -14.126 -3.823 11.239 1.00 92.50 91 ILE A CA 1
ATOM 735 C C . ILE A 1 91 ? -15.291 -4.589 10.603 1.00 92.50 91 ILE A C 1
ATOM 737 O O . ILE A 1 91 ? -15.663 -5.667 11.068 1.00 92.50 91 ILE A O 1
ATOM 741 N N . ARG A 1 92 ? -15.886 -4.021 9.553 1.00 90.12 92 ARG A N 1
ATOM 742 C CA . ARG A 1 92 ? -16.929 -4.649 8.733 1.00 90.12 92 ARG A CA 1
ATOM 743 C C . ARG A 1 92 ? -16.289 -5.576 7.702 1.00 90.12 92 ARG A C 1
ATOM 745 O O . ARG A 1 92 ? -15.611 -5.094 6.803 1.00 90.12 92 ARG A O 1
ATOM 752 N N . ASN A 1 93 ? -16.556 -6.881 7.775 1.00 79.31 93 ASN A N 1
ATOM 753 C CA . ASN A 1 93 ? -15.978 -7.863 6.843 1.00 79.31 93 ASN A CA 1
ATOM 754 C C . ASN A 1 93 ? -16.269 -7.553 5.365 1.00 79.31 93 ASN A C 1
ATOM 756 O O . ASN A 1 93 ? -15.415 -7.780 4.521 1.00 79.31 93 ASN A O 1
ATOM 760 N N . SER A 1 94 ? -17.459 -7.032 5.053 1.00 80.75 94 SER A N 1
ATOM 761 C CA . SER A 1 94 ? -17.910 -6.755 3.681 1.00 80.75 94 SER A CA 1
ATOM 762 C C . SER A 1 94 ? -17.217 -5.570 3.005 1.00 80.75 94 SER A C 1
ATOM 764 O O . SER A 1 94 ? -17.543 -5.252 1.870 1.00 80.75 94 SER A O 1
ATOM 766 N N . SER A 1 95 ? -16.355 -4.849 3.719 1.00 80.38 95 SER A N 1
ATOM 767 C CA . SER A 1 95 ? -15.750 -3.598 3.252 1.00 80.38 95 SER A CA 1
ATOM 768 C C . SER A 1 95 ? -14.230 -3.690 3.169 1.00 80.38 95 SER A C 1
ATOM 770 O O . SER A 1 95 ? -13.571 -2.657 3.165 1.00 80.38 95 SER A O 1
ATOM 772 N N . ILE A 1 96 ? -13.678 -4.905 3.201 1.00 86.00 96 ILE A N 1
ATOM 773 C CA . ILE A 1 96 ? -12.242 -5.139 3.315 1.00 86.00 96 ILE A CA 1
ATOM 774 C C . ILE A 1 96 ? -11.730 -5.702 2.009 1.00 86.00 96 ILE A C 1
ATOM 776 O O . ILE A 1 96 ? -12.119 -6.796 1.611 1.00 86.00 96 ILE A O 1
ATOM 780 N N . GLU A 1 97 ? -10.803 -4.962 1.425 1.00 92.44 97 GLU A N 1
ATOM 781 C CA . GLU A 1 97 ? -9.915 -5.457 0.392 1.00 92.44 97 GLU A CA 1
ATOM 782 C C . GLU A 1 97 ? -8.612 -5.895 1.062 1.00 92.44 97 GLU A C 1
ATOM 784 O O . GLU A 1 97 ? -8.099 -5.214 1.960 1.00 92.44 97 GLU A O 1
ATOM 789 N N . TYR A 1 98 ? -8.083 -7.046 0.664 1.00 93.81 98 TYR A N 1
ATOM 790 C CA . TYR A 1 98 ? -6.848 -7.581 1.226 1.00 93.81 98 TYR A CA 1
ATOM 791 C C . TYR A 1 98 ? -5.681 -7.391 0.270 1.00 93.81 98 TYR A C 1
ATOM 793 O O . TYR A 1 98 ? -5.838 -7.476 -0.946 1.00 93.81 98 TYR A O 1
ATOM 801 N N . VAL A 1 99 ? -4.495 -7.158 0.832 1.00 93.19 99 VAL A N 1
ATOM 802 C CA . VAL A 1 99 ? -3.267 -7.040 0.035 1.00 93.19 99 VAL A CA 1
ATOM 803 C C . VAL A 1 99 ? -2.958 -8.360 -0.671 1.00 93.19 99 VAL A C 1
ATOM 805 O O . VAL A 1 99 ? -2.528 -8.357 -1.815 1.00 93.19 99 VAL A O 1
ATOM 808 N N . GLU A 1 100 ? -3.233 -9.487 -0.019 1.00 90.75 100 GLU A N 1
ATOM 809 C CA . GLU A 1 100 ? -2.983 -10.830 -0.546 1.00 90.75 100 GLU A CA 1
ATOM 810 C C . GLU A 1 100 ? -3.878 -11.192 -1.745 1.00 90.75 100 GLU A C 1
ATOM 812 O O . GLU A 1 100 ? -3.559 -12.120 -2.485 1.00 90.75 100 GLU A O 1
ATOM 817 N N . ASP A 1 101 ? -4.979 -10.460 -1.936 1.00 91.88 101 ASP A N 1
ATOM 818 C CA . ASP A 1 101 ? -5.915 -10.664 -3.044 1.00 91.88 101 ASP A CA 1
ATOM 819 C C . ASP A 1 101 ? -5.559 -9.768 -4.258 1.00 91.88 101 ASP A C 1
ATOM 821 O O . ASP A 1 101 ? -6.155 -9.896 -5.331 1.00 91.88 101 ASP A O 1
ATOM 825 N N . LEU A 1 102 ? -4.568 -8.873 -4.119 1.00 89.50 102 LEU A N 1
ATOM 826 C CA . LEU A 1 102 ? -4.045 -8.065 -5.222 1.00 89.50 102 LEU A CA 1
ATOM 827 C C . LEU A 1 102 ? -3.092 -8.878 -6.110 1.00 89.50 102 LEU A C 1
ATOM 829 O O . LEU A 1 102 ? -2.326 -9.696 -5.605 1.00 89.50 102 LEU A O 1
ATOM 833 N N . PRO A 1 103 ? -3.061 -8.609 -7.430 1.00 86.38 103 PRO A N 1
ATOM 834 C CA . PRO A 1 103 ? -2.078 -9.233 -8.310 1.00 86.38 103 PRO A CA 1
ATOM 835 C C . PRO A 1 103 ? -0.648 -8.835 -7.924 1.00 86.38 103 PRO A C 1
ATOM 837 O O . PRO A 1 103 ? 0.220 -9.696 -7.846 1.00 86.38 103 PRO A O 1
ATOM 840 N N . GLU A 1 104 ? -0.419 -7.543 -7.670 1.00 86.62 104 GLU A N 1
ATOM 841 C CA . GLU A 1 104 ? 0.837 -6.971 -7.180 1.00 86.62 104 GLU A CA 1
ATOM 842 C C . GLU A 1 104 ? 0.541 -5.662 -6.416 1.00 86.62 104 GLU A C 1
ATOM 844 O O . GLU A 1 104 ? -0.507 -5.035 -6.610 1.00 86.62 104 GLU A O 1
ATOM 849 N N . ILE A 1 105 ? 1.464 -5.224 -5.555 1.00 89.62 105 ILE A N 1
ATOM 850 C CA . ILE A 1 105 ? 1.348 -3.952 -4.821 1.00 89.62 105 ILE A CA 1
ATOM 851 C C . ILE A 1 105 ? 1.562 -2.737 -5.750 1.00 89.62 105 ILE A C 1
ATOM 853 O O . ILE A 1 105 ? 2.197 -2.860 -6.807 1.00 89.62 105 ILE A O 1
ATOM 857 N N . PRO A 1 106 ? 1.097 -1.525 -5.382 1.00 92.69 106 PRO A N 1
ATOM 858 C CA . PRO A 1 106 ? 1.307 -0.345 -6.216 1.00 92.69 106 PRO A CA 1
ATOM 859 C C . PRO A 1 106 ? 2.799 -0.077 -6.439 1.00 92.69 106 PRO A C 1
ATOM 861 O O . PRO A 1 106 ? 3.595 -0.012 -5.504 1.00 92.69 106 PRO A O 1
ATOM 864 N N . GLY A 1 107 ? 3.161 0.098 -7.708 1.00 91.00 107 GLY A N 1
ATOM 865 C CA . GLY A 1 107 ? 4.541 0.297 -8.139 1.00 91.00 107 GLY A CA 1
ATOM 866 C C . GLY A 1 107 ? 5.296 -0.990 -8.480 1.00 91.00 107 GLY A C 1
ATOM 867 O O . GLY A 1 107 ? 6.411 -0.891 -8.983 1.00 91.00 107 GLY A O 1
ATOM 868 N N . GLN A 1 108 ? 4.709 -2.175 -8.274 1.00 91.56 108 GLN A N 1
ATOM 869 C CA . GLN A 1 108 ? 5.317 -3.436 -8.713 1.00 91.56 108 GLN A CA 1
ATOM 870 C C . GLN A 1 108 ? 4.874 -3.892 -10.109 1.00 91.56 108 GLN A C 1
ATOM 872 O O . GLN A 1 108 ? 5.665 -4.536 -10.795 1.00 91.56 108 GLN A O 1
ATOM 877 N N . GLU A 1 109 ? 3.704 -3.463 -10.595 1.00 89.56 109 GLU A N 1
ATOM 878 C CA . GLU A 1 109 ? 3.253 -3.853 -11.937 1.00 89.56 109 GLU A CA 1
ATOM 879 C C . GLU A 1 109 ? 4.116 -3.249 -13.062 1.00 89.56 109 GLU A C 1
ATOM 881 O O . GLU A 1 109 ? 4.744 -2.197 -12.915 1.00 89.56 109 GLU A O 1
ATOM 886 N N . ILE A 1 110 ? 4.120 -3.888 -14.240 1.00 87.94 110 ILE A N 1
ATOM 887 C CA . ILE A 1 110 ? 4.865 -3.416 -15.422 1.00 87.94 110 ILE A CA 1
ATOM 888 C C . ILE A 1 110 ? 4.476 -1.971 -15.781 1.00 87.94 110 ILE A C 1
ATOM 890 O O . ILE A 1 110 ? 3.310 -1.659 -16.031 1.00 87.94 110 ILE A O 1
ATOM 894 N N . ASN A 1 111 ? 5.484 -1.099 -15.865 1.00 85.25 111 ASN A N 1
ATOM 895 C CA . ASN A 1 111 ? 5.375 0.344 -16.090 1.00 85.25 111 ASN A CA 1
ATOM 896 C C . ASN A 1 111 ? 4.447 1.067 -15.088 1.00 85.25 111 ASN A C 1
ATOM 898 O O . ASN A 1 111 ? 3.929 2.142 -15.402 1.00 85.25 111 ASN A O 1
ATOM 902 N N . CYS A 1 112 ? 4.212 0.507 -13.898 1.00 87.50 112 CYS A N 1
ATOM 903 C CA . CYS A 1 112 ? 3.411 1.153 -12.865 1.00 87.50 112 CYS A CA 1
ATOM 904 C C . CYS A 1 112 ? 4.176 2.311 -12.224 1.00 87.50 112 CYS A C 1
ATOM 906 O O . CYS A 1 112 ? 5.373 2.220 -11.970 1.00 87.50 112 CYS A O 1
ATOM 908 N N . ARG A 1 113 ? 3.465 3.406 -11.944 1.00 87.69 113 ARG A N 1
ATOM 909 C CA . ARG A 1 113 ? 3.991 4.562 -11.202 1.00 87.69 113 ARG A CA 1
ATOM 910 C C . ARG A 1 113 ? 3.203 4.875 -9.936 1.00 87.69 113 ARG A C 1
ATOM 912 O O . ARG A 1 113 ? 3.483 5.883 -9.301 1.00 87.69 113 ARG A O 1
ATOM 919 N N . CYS A 1 114 ? 2.227 4.042 -9.585 1.00 92.44 114 CYS A N 1
ATOM 920 C CA . CYS A 1 114 ? 1.452 4.173 -8.355 1.00 92.44 114 CYS A CA 1
ATOM 921 C C . CYS A 1 114 ? 2.360 3.992 -7.129 1.00 92.44 114 CYS A C 1
ATOM 923 O O . CYS A 1 114 ? 3.466 3.449 -7.231 1.00 92.44 114 CYS A O 1
ATOM 925 N N . SER A 1 115 ? 1.883 4.447 -5.973 1.00 94.00 115 SER A N 1
ATOM 926 C CA . SER A 1 115 ? 2.574 4.292 -4.690 1.00 94.00 115 SER A CA 1
ATOM 927 C C . SER A 1 115 ? 1.637 3.790 -3.597 1.00 94.00 115 SER A C 1
ATOM 929 O O . SER A 1 115 ? 0.426 3.969 -3.684 1.00 94.00 115 SER A O 1
ATOM 931 N N . ALA A 1 116 ? 2.208 3.204 -2.544 1.00 96.25 116 ALA A N 1
ATOM 932 C CA . ALA A 1 116 ? 1.488 2.833 -1.329 1.00 96.25 116 ALA A CA 1
ATOM 933 C C . ALA A 1 116 ? 1.673 3.887 -0.228 1.00 96.25 116 ALA A C 1
ATOM 935 O O . ALA A 1 116 ? 2.800 4.197 0.164 1.00 96.25 116 ALA A O 1
ATOM 936 N N . SER A 1 117 ? 0.564 4.363 0.338 1.00 96.25 117 SER A N 1
ATOM 937 C CA . SER A 1 117 ? 0.548 5.125 1.592 1.00 96.25 117 SER A CA 1
ATOM 938 C C . SER A 1 117 ? 0.237 4.190 2.764 1.00 96.25 117 SER A C 1
ATOM 940 O O . SER A 1 117 ? -0.927 3.884 3.026 1.00 96.25 117 SER A O 1
ATOM 942 N N . TYR A 1 118 ? 1.264 3.725 3.480 1.00 97.12 118 TYR A N 1
ATOM 943 C CA . TYR A 1 118 ? 1.109 2.737 4.557 1.00 97.12 118 TYR A CA 1
ATOM 944 C C . TYR A 1 118 ? 0.385 3.274 5.802 1.00 97.12 118 TYR A C 1
ATOM 946 O O . TYR A 1 118 ? 0.572 4.413 6.236 1.00 97.12 118 TYR A O 1
ATOM 954 N N . ILE A 1 119 ? -0.423 2.408 6.412 1.00 97.25 119 ILE A N 1
ATOM 955 C CA . ILE A 1 119 ? -1.230 2.669 7.605 1.00 97.25 119 ILE A CA 1
ATOM 956 C C . ILE A 1 119 ? -0.699 1.798 8.746 1.00 97.25 119 ILE A C 1
ATOM 958 O O . ILE A 1 119 ? -0.551 0.593 8.584 1.00 97.25 119 ILE A O 1
ATOM 962 N N . TYR A 1 120 ? -0.468 2.391 9.921 1.00 96.44 120 TYR A N 1
ATOM 963 C CA . TYR A 1 120 ? 0.160 1.713 11.074 1.00 96.44 120 TYR A CA 1
ATOM 964 C C . TYR A 1 120 ? -0.737 1.604 12.315 1.00 96.44 120 TYR A C 1
ATOM 966 O O . TYR A 1 120 ? -0.343 1.053 13.336 1.00 96.44 120 TYR A O 1
ATOM 974 N N . SER A 1 121 ? -1.942 2.176 12.291 1.00 95.00 121 SER A N 1
ATOM 975 C CA . SER A 1 121 ? -2.826 2.169 13.462 1.00 95.00 121 SER A CA 1
ATOM 976 C C . SER A 1 121 ? -4.295 2.229 13.075 1.00 95.00 121 SER A C 1
ATOM 978 O O . SER A 1 121 ? -4.648 2.799 12.043 1.00 95.00 121 SER A O 1
ATOM 980 N N . LEU A 1 122 ? -5.171 1.725 13.952 1.00 93.56 122 LEU A N 1
ATOM 981 C CA . LEU A 1 122 ? -6.624 1.829 13.765 1.00 93.56 122 LEU A CA 1
ATOM 982 C C . LEU A 1 122 ? -7.101 3.286 13.714 1.00 93.56 122 LEU A C 1
ATOM 984 O O . LEU A 1 122 ? -8.039 3.594 12.993 1.00 93.56 122 LEU A O 1
ATOM 988 N N . SER A 1 123 ? -6.438 4.201 14.426 1.00 93.00 123 SER A N 1
ATOM 989 C CA . SER A 1 123 ? -6.757 5.632 14.354 1.00 93.00 123 SER A CA 1
ATOM 990 C C . SER A 1 123 ? -6.412 6.231 12.989 1.00 93.00 123 SER A C 1
ATOM 992 O O . SER A 1 123 ? -7.148 7.081 12.494 1.00 93.00 123 SER A O 1
ATOM 994 N N . ALA A 1 124 ? -5.302 5.808 12.374 1.00 95.06 124 ALA A N 1
ATOM 995 C CA . ALA A 1 124 ? -4.956 6.209 11.012 1.00 95.06 124 ALA A CA 1
ATOM 996 C C . ALA A 1 124 ? -5.911 5.586 9.986 1.00 95.06 124 ALA A C 1
ATOM 998 O O . ALA A 1 124 ? -6.373 6.296 9.095 1.00 95.06 124 ALA A O 1
ATOM 999 N N . LEU A 1 125 ? -6.274 4.313 10.171 1.00 94.81 125 LEU A N 1
ATOM 1000 C CA . LEU A 1 125 ? -7.289 3.640 9.364 1.00 94.81 125 LEU A CA 1
ATOM 1001 C C . LEU A 1 125 ? -8.634 4.367 9.440 1.00 94.81 125 LEU A C 1
ATOM 1003 O O . LEU A 1 125 ? -9.196 4.684 8.405 1.00 94.81 125 LEU A O 1
ATOM 1007 N N . TYR A 1 126 ? -9.103 4.731 10.636 1.00 93.31 126 TYR A N 1
ATOM 1008 C CA . TYR A 1 126 ? -10.351 5.479 10.817 1.00 93.31 126 TYR A CA 1
ATOM 1009 C C . TYR A 1 126 ? -10.357 6.818 10.072 1.00 93.31 126 TYR A C 1
ATOM 1011 O 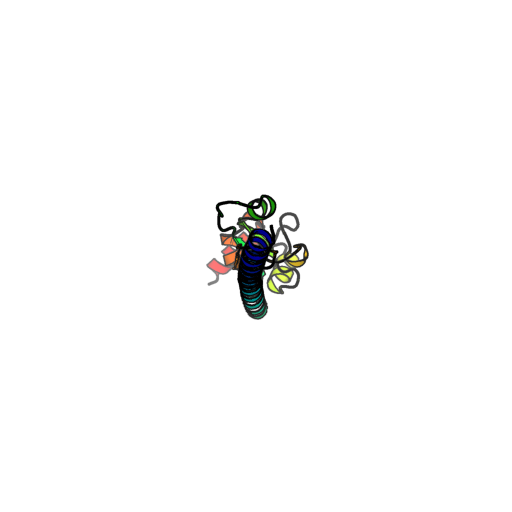O . TYR A 1 126 ? -11.379 7.213 9.524 1.00 93.31 126 TYR A O 1
ATOM 1019 N N . ARG A 1 127 ? -9.218 7.523 10.025 1.00 92.81 127 ARG A N 1
ATOM 1020 C CA . ARG A 1 127 ? -9.109 8.781 9.268 1.00 92.81 127 ARG A CA 1
ATOM 1021 C C . ARG A 1 127 ? -9.175 8.572 7.755 1.00 92.81 127 ARG A C 1
ATOM 1023 O O . ARG A 1 127 ? -9.656 9.458 7.063 1.00 92.81 127 ARG A O 1
ATOM 1030 N N . LYS A 1 128 ? -8.647 7.455 7.249 1.00 92.31 128 LYS A N 1
ATOM 1031 C CA . LYS A 1 128 ? -8.562 7.161 5.809 1.00 92.31 128 LYS A CA 1
ATOM 1032 C C . LYS A 1 128 ? -9.803 6.442 5.275 1.00 92.31 128 LYS A C 1
ATOM 1034 O O . LYS A 1 128 ? -10.268 6.764 4.192 1.00 92.31 128 LYS A O 1
ATOM 1039 N N . ALA A 1 129 ? -10.350 5.507 6.042 1.00 92.56 129 ALA A N 1
ATOM 1040 C CA . ALA A 1 129 ? -11.479 4.665 5.671 1.00 92.56 129 ALA A CA 1
ATOM 1041 C C . ALA A 1 129 ? -12.434 4.462 6.864 1.00 92.56 129 ALA A C 1
ATOM 1043 O O . ALA A 1 129 ? -12.545 3.357 7.405 1.00 92.56 129 ALA A O 1
ATOM 1044 N N . PRO A 1 130 ? -13.155 5.517 7.294 1.00 91.94 130 PRO A N 1
ATOM 1045 C CA . PRO A 1 130 ? -14.096 5.418 8.412 1.00 91.94 130 PRO A CA 1
ATOM 1046 C C . PRO A 1 130 ? -15.216 4.405 8.139 1.00 91.94 130 PRO A C 1
ATOM 1048 O O . PRO A 1 130 ? -15.683 3.737 9.058 1.00 91.94 130 PRO A O 1
ATOM 1051 N N . TYR A 1 131 ? -15.596 4.229 6.868 1.00 90.94 131 TYR A N 1
ATOM 1052 C CA . TYR A 1 131 ? -16.624 3.283 6.430 1.00 90.94 131 TYR A CA 1
ATOM 1053 C C . TYR A 1 131 ? -16.292 1.816 6.748 1.00 90.94 131 TYR A C 1
ATOM 1055 O O . TYR A 1 131 ? -17.211 1.006 6.874 1.00 90.94 131 TYR A O 1
ATOM 1063 N N . MET A 1 132 ? -15.009 1.468 6.911 1.00 92.69 132 MET A N 1
ATOM 1064 C CA . MET A 1 132 ? -14.590 0.110 7.270 1.00 92.69 132 MET A CA 1
ATOM 1065 C C . MET A 1 132 ? -14.840 -0.202 8.746 1.00 92.69 132 MET A C 1
ATOM 1067 O O . MET A 1 132 ? -14.923 -1.373 9.113 1.00 92.69 132 MET A O 1
ATOM 1071 N N . LEU A 1 133 ? -14.957 0.815 9.607 1.00 93.31 133 LEU A N 1
ATOM 1072 C CA . LEU A 1 133 ? -15.107 0.621 11.045 1.00 93.31 133 LEU A CA 1
ATOM 1073 C C . LEU A 1 133 ? -16.584 0.580 11.468 1.00 93.31 133 LEU A C 1
ATOM 1075 O O . LEU A 1 133 ? -17.495 1.099 10.812 1.00 93.31 133 LEU A O 1
ATOM 1079 N N . THR A 1 134 ? -16.847 -0.145 12.551 1.00 94.44 134 THR A N 1
ATOM 1080 C CA . THR A 1 134 ? -18.187 -0.318 13.125 1.00 94.44 134 THR A CA 1
ATOM 1081 C C . THR A 1 134 ? -18.430 0.673 14.260 1.00 94.44 134 THR A C 1
ATOM 1083 O O . THR A 1 134 ? -17.487 1.204 14.846 1.00 94.44 134 THR A O 1
ATOM 1086 N N . GLN A 1 135 ? -19.696 0.847 14.656 1.00 93.25 135 GLN A N 1
ATOM 1087 C CA . GLN A 1 135 ? -20.041 1.651 15.834 1.00 93.25 135 GLN A CA 1
ATOM 1088 C C . GLN A 1 135 ? -19.315 1.163 17.100 1.00 93.25 135 GLN A C 1
ATOM 1090 O O . GLN A 1 135 ? -18.844 1.968 17.895 1.00 93.25 135 GLN A O 1
ATOM 1095 N N . LYS A 1 136 ? -19.097 -0.156 17.229 1.00 93.75 136 LYS A N 1
ATOM 1096 C CA . LYS A 1 136 ? -18.336 -0.743 18.345 1.00 93.75 136 LYS A CA 1
ATOM 1097 C C . LYS A 1 136 ? -16.918 -0.185 18.456 1.00 93.75 136 LYS A C 1
ATOM 1099 O O . LYS A 1 136 ? -16.394 -0.076 19.563 1.00 93.75 136 LYS A O 1
ATOM 1104 N N . TYR A 1 137 ? -16.274 0.115 17.328 1.00 93.62 137 TYR A N 1
ATOM 1105 C CA . TYR A 1 137 ? -14.963 0.756 17.348 1.00 93.62 137 TYR A CA 1
ATOM 1106 C C . TYR A 1 137 ? -15.061 2.203 17.834 1.00 93.62 137 TYR A C 1
ATOM 1108 O O . TYR A 1 137 ? -14.244 2.620 18.654 1.00 93.62 137 TYR A O 1
ATOM 1116 N N . GLU A 1 138 ? -16.046 2.964 17.354 1.00 92.00 138 GLU A N 1
ATOM 1117 C CA . GLU A 1 138 ? -16.243 4.352 17.780 1.00 92.00 138 GLU A CA 1
ATOM 1118 C C . GLU A 1 138 ? -16.501 4.459 19.281 1.00 92.00 138 GLU A C 1
ATOM 1120 O O . GLU A 1 138 ? -15.868 5.277 19.949 1.00 92.00 138 GLU A O 1
ATOM 1125 N N . ASP A 1 139 ? -17.362 3.597 19.818 1.00 92.94 139 ASP A N 1
ATOM 1126 C CA . ASP A 1 139 ? -17.686 3.562 21.242 1.00 92.94 139 ASP A CA 1
ATOM 1127 C C . ASP A 1 139 ? -16.430 3.227 22.059 1.00 92.94 139 ASP A C 1
ATOM 1129 O O . ASP A 1 139 ? -16.062 3.958 22.977 1.00 92.94 139 ASP A O 1
ATOM 1133 N N . ALA A 1 140 ? -15.678 2.199 21.643 1.00 90.75 140 ALA A N 1
ATOM 1134 C CA . ALA A 1 140 ? -14.412 1.833 22.276 1.00 90.75 140 ALA A CA 1
ATOM 1135 C C . ALA A 1 140 ? -13.361 2.957 22.208 1.00 90.75 140 ALA A C 1
ATOM 1137 O O . ALA A 1 140 ? -12.547 3.110 23.123 1.00 90.75 140 ALA A O 1
ATOM 1138 N N . ARG A 1 141 ? -13.353 3.747 21.129 1.00 89.88 141 ARG A N 1
ATOM 1139 C CA . ARG A 1 141 ? -12.462 4.902 20.969 1.00 89.88 141 ARG A CA 1
ATOM 1140 C C . ARG A 1 141 ? -12.854 6.047 21.901 1.00 89.88 141 ARG A C 1
ATOM 1142 O O . ARG A 1 141 ? -11.959 6.672 22.463 1.00 89.88 141 ARG A O 1
ATOM 1149 N N . ARG A 1 142 ? -14.154 6.317 22.065 1.00 88.88 142 ARG A N 1
ATOM 1150 C CA . ARG A 1 142 ? -14.675 7.348 22.980 1.00 88.88 142 ARG A CA 1
ATOM 1151 C C . ARG A 1 142 ? -14.353 7.008 24.430 1.00 88.88 142 ARG A C 1
ATOM 1153 O O . ARG A 1 142 ? -13.723 7.821 25.092 1.00 88.88 142 ARG A O 1
ATOM 1160 N N . THR A 1 143 ? -14.627 5.777 24.864 1.00 88.31 143 THR A N 1
ATOM 1161 C CA . THR A 1 143 ? -14.282 5.326 26.222 1.00 88.31 143 THR A CA 1
ATOM 1162 C C . THR A 1 143 ? -12.788 5.476 26.507 1.00 88.31 143 THR A C 1
ATOM 1164 O O . THR A 1 143 ? -12.412 5.955 27.568 1.00 88.31 143 THR A O 1
ATOM 1167 N N . ARG A 1 144 ? -11.916 5.139 25.543 1.00 82.88 144 ARG A N 1
ATOM 1168 C CA . ARG A 1 144 ? -10.463 5.339 25.690 1.00 82.88 144 ARG A CA 1
ATOM 1169 C C . ARG A 1 144 ? -10.070 6.804 25.862 1.00 82.88 144 ARG A C 1
ATOM 1171 O O . ARG A 1 144 ? -9.133 7.069 26.604 1.00 82.88 144 ARG A O 1
ATOM 1178 N N . ALA A 1 145 ? -10.739 7.717 25.160 1.00 79.81 145 ALA A N 1
ATOM 1179 C CA . ALA A 1 145 ? -10.470 9.149 25.245 1.00 79.81 145 ALA A CA 1
ATOM 1180 C C . ALA A 1 145 ? -10.947 9.762 26.572 1.00 79.81 145 ALA A C 1
ATOM 1182 O O . ALA A 1 145 ? -10.371 10.743 27.014 1.00 79.81 145 ALA A O 1
ATOM 1183 N N . GLU A 1 146 ? -11.969 9.185 27.204 1.00 75.00 146 GLU A N 1
ATOM 1184 C CA . GLU A 1 146 ? -12.475 9.613 28.517 1.00 75.00 146 GLU A CA 1
ATOM 1185 C C . GLU A 1 146 ? -11.625 9.083 29.682 1.00 75.00 146 GLU A C 1
ATOM 1187 O O . GLU A 1 146 ? -11.619 9.664 30.762 1.00 75.00 146 GLU A O 1
ATOM 1192 N N . THR A 1 147 ? -10.907 7.975 29.472 1.00 71.44 147 THR A N 1
ATOM 1193 C CA . THR A 1 147 ? -10.026 7.351 30.476 1.00 71.44 147 THR A CA 1
ATOM 1194 C C . THR A 1 147 ? -8.555 7.776 30.396 1.00 71.44 147 THR A C 1
ATOM 1196 O O . THR A 1 147 ? -7.756 7.284 31.193 1.00 71.44 147 THR A O 1
ATOM 1199 N N . ALA A 1 148 ? -8.183 8.602 29.415 1.00 59.00 148 ALA A N 1
ATOM 1200 C CA . ALA A 1 148 ? -6.815 9.074 29.175 1.00 59.00 148 ALA A CA 1
ATOM 1201 C C . ALA A 1 148 ? -6.639 10.514 29.668 1.00 59.00 148 ALA A C 1
ATOM 1203 O O . ALA A 1 148 ? -5.551 10.801 30.212 1.00 59.00 148 ALA A O 1
#

Foldseek 3Di:
DVVVVVVVVVVVVVVVVVVVVVVVVLVVVLVVLQVVQVVVVVVLVVLLFQWWQKDADDDPDDDPVSVVSHLQIAGAPPRPQVVVCVVQVFFDPVRHHHCVPDPHGQRNDRVGPIHTGTHRDPVSVCVSCVVGTDVSNVVVVVVVVVVD

Secondary structure (DSSP, 8-state):
-HHHHHHHHHHHHHHHHHHHHHHHHHHHHHHHHHHHHHHHHHHHHHTT--EEEEE----SS--HHHHTTTT-EEE-TT-HHHHHHHHTT-B-GGG-EEGGGSSS-TTTSTT---EEEEE-SHHHHHHH-GGGB-HHHHHHHHHHHH--

pLDDT: mean 89.49, std 7.13, range [59.0, 97.25]